Protein AF-A0A1F5JLN1-F1 (afdb_monomer_lite)

Organism: NCBI:txid1797762

Radius of gyration: 16.16 Å; chains: 1; bounding box: 32×27×62 Å

Secondary structure (DSSP, 8-state):
--PPPEEEEEE----GGGS-PPPPPTTT-PPEEEEEEEEEEEE-SSEEEEEEEEEEEEESSSS--EEE-HHHHHHHHHHHHHHHHHTT--SHHHHHHHHHHHHHHHHHHHHHHS-----

pLDDT: mean 88.98, std 13.02, range [40.0, 97.75]

Structure (mmCIF, N/CA/C/O backbone):
data_AF-A0A1F5JLN1-F1
#
_entry.id   AF-A0A1F5JLN1-F1
#
loop_
_atom_site.group_PDB
_atom_site.id
_atom_site.type_symbol
_atom_site.label_atom_id
_atom_site.label_alt_id
_atom_site.label_comp_id
_atom_site.label_asym_id
_atom_site.label_entity_id
_atom_site.label_seq_id
_atom_site.pdbx_PDB_ins_code
_atom_site.Cartn_x
_atom_site.Cartn_y
_atom_site.Cartn_z
_atom_site.occupancy
_atom_site.B_iso_or_equiv
_atom_site.auth_seq_id
_atom_site.auth_comp_id
_atom_site.auth_asym_id
_atom_site.auth_atom_id
_atom_site.pdbx_PDB_model_num
ATOM 1 N N . MET A 1 1 ? 0.175 -11.079 30.760 1.00 40.41 1 MET A N 1
ATOM 2 C CA . MET A 1 1 ? -0.928 -11.418 29.839 1.00 40.41 1 MET A CA 1
ATOM 3 C C . MET A 1 1 ? -0.671 -10.660 28.551 1.00 40.41 1 MET A C 1
ATOM 5 O O . MET A 1 1 ? -0.685 -9.441 28.583 1.00 40.41 1 MET A O 1
ATOM 9 N N . THR A 1 2 ? -0.303 -11.345 27.471 1.00 49.00 2 THR A N 1
ATOM 10 C CA . THR A 1 2 ? -0.117 -10.730 26.150 1.00 49.00 2 THR A CA 1
ATOM 11 C C . THR A 1 2 ? -1.503 -10.538 25.551 1.00 49.00 2 THR A C 1
ATOM 13 O O . THR A 1 2 ? -2.118 -11.506 25.108 1.00 49.00 2 THR A O 1
ATOM 16 N N . GLU A 1 3 ? -2.047 -9.324 25.615 1.00 58.62 3 GLU A N 1
ATOM 17 C CA . GLU A 1 3 ? -3.267 -9.010 24.872 1.00 58.62 3 GLU A CA 1
ATOM 18 C C . GLU A 1 3 ? -2.981 -9.212 23.381 1.00 58.62 3 GLU A C 1
ATOM 20 O O . GLU A 1 3 ? -2.005 -8.688 22.840 1.00 58.62 3 GLU A O 1
ATOM 25 N N . ALA A 1 4 ? -3.791 -10.043 22.725 1.00 67.44 4 ALA A N 1
ATOM 26 C CA . ALA A 1 4 ? -3.691 -10.233 21.290 1.00 67.44 4 ALA A CA 1
ATOM 27 C C . ALA A 1 4 ? -3.998 -8.897 20.602 1.00 67.44 4 ALA A C 1
ATOM 29 O O . ALA A 1 4 ? -5.085 -8.344 20.770 1.00 67.44 4 ALA A O 1
ATOM 30 N N . LEU A 1 5 ? -3.039 -8.382 19.828 1.00 76.94 5 LEU A N 1
ATOM 31 C CA . LEU A 1 5 ? -3.238 -7.205 18.985 1.00 76.94 5 LEU A CA 1
ATOM 32 C C . LEU A 1 5 ? -4.447 -7.441 18.071 1.00 76.94 5 LEU A C 1
ATOM 34 O O . LEU A 1 5 ? -4.479 -8.407 17.308 1.00 76.94 5 LEU A O 1
ATOM 38 N N . LEU A 1 6 ? -5.440 -6.553 18.138 1.00 87.44 6 LEU A N 1
ATOM 39 C CA . LEU A 1 6 ? -6.612 -6.613 17.269 1.00 87.44 6 LEU A CA 1
ATOM 40 C C . LEU A 1 6 ? -6.166 -6.441 15.812 1.00 87.44 6 LEU A C 1
ATOM 42 O O . LEU A 1 6 ? -5.644 -5.388 15.452 1.00 87.44 6 LEU A O 1
ATOM 46 N N . VAL A 1 7 ? -6.403 -7.437 14.957 1.00 92.44 7 VAL A N 1
ATOM 47 C CA . VAL A 1 7 ? -6.102 -7.342 13.520 1.00 92.44 7 VAL A CA 1
ATOM 48 C C . VAL A 1 7 ? -7.386 -7.061 12.742 1.00 92.44 7 VAL A C 1
ATOM 50 O O . VAL A 1 7 ? -8.379 -7.774 12.878 1.00 92.44 7 VAL A O 1
ATOM 53 N N . ARG A 1 8 ? -7.379 -6.015 11.911 1.00 95.31 8 ARG A N 1
ATOM 54 C CA . ARG A 1 8 ? -8.474 -5.679 10.991 1.00 95.31 8 ARG A CA 1
ATOM 55 C C . ARG A 1 8 ? -8.014 -5.798 9.551 1.00 95.31 8 ARG A C 1
ATOM 57 O O . ARG A 1 8 ? -7.029 -5.180 9.158 1.00 95.31 8 ARG A O 1
ATOM 64 N N . GLU A 1 9 ? -8.758 -6.546 8.753 1.00 97.31 9 GLU A N 1
ATOM 65 C CA . GLU A 1 9 ? -8.481 -6.671 7.327 1.00 97.31 9 GLU A CA 1
ATOM 66 C C . GLU A 1 9 ? -9.185 -5.582 6.523 1.00 97.31 9 GLU A C 1
ATOM 68 O O . GLU A 1 9 ? -10.299 -5.166 6.850 1.00 97.31 9 GLU A O 1
ATOM 73 N N . ILE A 1 10 ? -8.518 -5.112 5.470 1.00 96.75 10 ILE A N 1
ATOM 74 C CA . ILE A 1 10 ? -9.087 -4.186 4.497 1.00 96.75 10 ILE A CA 1
ATOM 75 C C . ILE A 1 10 ? -8.888 -4.701 3.077 1.00 96.75 10 ILE A C 1
ATOM 77 O O . ILE A 1 10 ? -7.822 -5.189 2.704 1.00 96.75 10 ILE A O 1
ATOM 81 N N . THR A 1 11 ? -9.915 -4.509 2.260 1.00 94.62 11 THR A N 1
ATOM 82 C CA . THR A 1 11 ? -9.850 -4.703 0.811 1.00 94.62 11 THR A CA 1
ATOM 83 C C . THR A 1 11 ? -9.491 -3.377 0.155 1.00 94.62 11 THR A C 1
ATOM 85 O O . THR A 1 11 ? -10.051 -2.338 0.523 1.00 94.62 11 THR A O 1
ATOM 88 N N . LEU A 1 12 ? -8.560 -3.392 -0.796 1.00 96.06 12 LEU A N 1
ATOM 89 C CA . LEU A 1 12 ? -8.222 -2.233 -1.624 1.00 96.06 12 LEU A CA 1
ATOM 90 C C . LEU A 1 12 ? -9.009 -2.282 -2.937 1.00 96.06 12 LEU A C 1
ATOM 92 O O . LEU A 1 12 ? -9.288 -3.356 -3.457 1.00 96.06 12 LEU A O 1
ATOM 96 N N . ASN A 1 13 ? -9.372 -1.112 -3.451 1.00 95.94 13 ASN A N 1
ATOM 97 C CA . ASN A 1 13 ? -10.019 -0.944 -4.747 1.00 95.94 13 ASN A CA 1
ATOM 98 C C . ASN A 1 13 ? -8.988 -0.730 -5.862 1.00 95.94 13 ASN A C 1
ATOM 100 O O . ASN A 1 13 ? -9.333 -0.866 -7.028 1.00 95.94 13 ASN A O 1
ATOM 104 N N . THR A 1 14 ? -7.752 -0.361 -5.514 1.00 95.69 14 THR A N 1
ATOM 105 C CA . THR A 1 14 ? -6.640 -0.213 -6.457 1.00 95.69 14 THR A CA 1
ATOM 106 C C . THR A 1 14 ? -6.292 -1.565 -7.075 1.00 95.69 14 THR A C 1
ATOM 108 O O . THR A 1 14 ? -5.883 -2.485 -6.362 1.00 95.69 14 THR A O 1
ATOM 111 N N . ARG A 1 15 ? -6.408 -1.673 -8.399 1.00 95.88 15 ARG A N 1
ATOM 112 C CA . ARG A 1 15 ? -6.062 -2.865 -9.184 1.00 95.88 15 ARG A CA 1
ATOM 113 C C . ARG A 1 15 ? -4.719 -2.681 -9.899 1.00 95.88 15 ARG A C 1
ATOM 115 O O . ARG A 1 15 ? -4.145 -1.591 -9.897 1.00 95.88 15 ARG A O 1
ATOM 122 N N . LEU A 1 16 ? -4.204 -3.736 -10.537 1.00 96.25 16 LEU A N 1
ATOM 123 C CA . LEU A 1 16 ? -2.934 -3.664 -11.278 1.00 96.25 16 LEU A CA 1
ATOM 124 C C . LEU A 1 16 ? -3.022 -2.732 -12.499 1.00 96.25 16 LEU A C 1
ATOM 126 O O . LEU A 1 16 ? -2.047 -2.080 -12.870 1.00 96.25 16 LEU A O 1
ATOM 130 N N . GLU A 1 17 ? -4.185 -2.637 -13.131 1.00 95.06 17 GLU A N 1
ATOM 131 C CA . GLU A 1 17 ? -4.439 -1.711 -14.235 1.00 95.06 17 GLU A CA 1
ATOM 132 C C . GLU A 1 17 ? -4.448 -0.239 -13.795 1.00 95.06 17 GLU A C 1
ATOM 134 O O . GLU A 1 17 ? -4.169 0.638 -14.610 1.00 95.06 17 GLU A O 1
ATOM 139 N N . ASP A 1 18 ? -4.709 0.032 -12.513 1.00 93.25 18 ASP A N 1
ATOM 140 C CA . ASP A 1 18 ? -4.835 1.392 -11.984 1.00 93.25 18 ASP A CA 1
ATOM 141 C C . ASP A 1 18 ? -3.474 2.010 -11.596 1.00 93.25 18 ASP A C 1
ATOM 143 O O . ASP A 1 18 ? -3.386 3.225 -11.401 1.00 93.25 18 ASP A O 1
ATOM 147 N N . ILE A 1 19 ? -2.416 1.193 -11.491 1.00 93.62 19 ILE A N 1
ATOM 148 C CA . ILE A 1 19 ? -1.060 1.631 -11.120 1.00 93.62 19 ILE A CA 1
ATOM 149 C C . ILE A 1 19 ? -0.209 1.949 -12.353 1.00 93.62 19 ILE A C 1
ATOM 151 O O . ILE A 1 19 ? -0.403 1.380 -13.435 1.00 93.62 19 ILE A O 1
ATOM 155 N N . SER A 1 20 ? 0.742 2.870 -12.205 1.00 90.19 20 SER A N 1
ATOM 156 C CA . SER A 1 20 ? 1.721 3.185 -13.247 1.00 90.19 20 SER A CA 1
ATOM 157 C C . SER A 1 20 ? 2.665 2.007 -13.535 1.00 90.19 20 SER A C 1
ATOM 159 O O . SER A 1 20 ? 2.541 0.925 -12.962 1.00 90.19 20 SER A O 1
ATOM 161 N N . ASP A 1 21 ? 3.567 2.176 -14.501 1.00 89.50 21 ASP A N 1
ATOM 162 C CA . ASP A 1 21 ? 4.659 1.219 -14.672 1.00 89.50 21 ASP A CA 1
ATOM 163 C C . ASP A 1 21 ? 5.655 1.415 -13.531 1.00 89.50 21 ASP A C 1
ATOM 165 O O . ASP A 1 21 ? 5.912 2.545 -13.100 1.00 89.50 21 ASP A O 1
ATOM 169 N N . GLY A 1 22 ? 6.171 0.305 -13.011 1.00 85.50 22 GLY A N 1
ATOM 170 C CA . GLY A 1 22 ? 7.053 0.329 -11.856 1.00 85.50 22 GLY A CA 1
ATOM 171 C C . GLY A 1 22 ? 8.409 0.954 -12.182 1.00 85.50 22 GLY A C 1
ATOM 172 O O . GLY A 1 22 ? 8.872 0.881 -13.325 1.00 85.50 22 GLY A O 1
ATOM 173 N N . PRO A 1 23 ? 9.089 1.552 -11.189 1.00 87.56 23 PRO A N 1
AT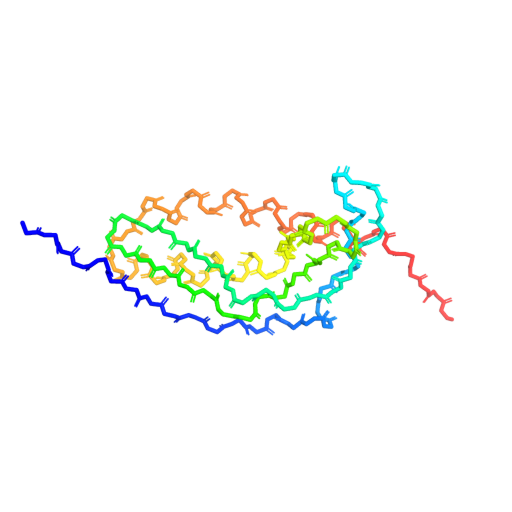OM 174 C CA . PRO A 1 23 ? 10.476 1.949 -11.367 1.00 87.56 23 PRO A CA 1
ATOM 175 C C . PRO A 1 23 ? 11.350 0.707 -11.617 1.00 87.56 23 PRO A C 1
ATOM 177 O O . PRO A 1 23 ? 10.979 -0.407 -11.222 1.00 87.56 23 PRO A O 1
ATOM 180 N N . PRO A 1 24 ? 12.536 0.871 -12.224 1.00 90.00 24 PRO A N 1
ATOM 181 C CA . PRO A 1 24 ? 13.550 -0.171 -12.195 1.00 90.00 24 PRO A CA 1
ATOM 182 C C . PRO A 1 24 ? 13.840 -0.600 -10.751 1.00 90.00 24 PRO A C 1
ATOM 184 O O . PRO A 1 24 ? 13.807 0.217 -9.829 1.00 90.00 24 PRO A O 1
ATOM 187 N N . CYS A 1 25 ? 14.122 -1.885 -10.558 1.00 90.19 25 CYS A N 1
ATOM 188 C CA . CYS A 1 25 ? 14.494 -2.450 -9.268 1.00 90.19 25 CYS A CA 1
ATOM 189 C C . CYS A 1 25 ? 15.696 -1.693 -8.692 1.00 90.19 25 CYS A C 1
ATOM 191 O O . CYS A 1 25 ? 16.715 -1.547 -9.366 1.00 90.19 25 CYS A O 1
ATOM 193 N N . MET A 1 26 ? 15.601 -1.241 -7.441 1.00 87.44 26 MET A N 1
ATOM 194 C CA . MET A 1 26 ? 16.662 -0.456 -6.803 1.00 87.44 26 MET A CA 1
ATOM 195 C C . MET A 1 26 ? 17.921 -1.286 -6.532 1.00 87.44 26 MET A C 1
ATOM 197 O O . MET A 1 26 ? 19.016 -0.733 -6.529 1.00 87.44 26 MET A O 1
ATOM 201 N N . ALA A 1 27 ? 17.780 -2.603 -6.347 1.00 88.25 27 ALA A N 1
ATOM 202 C CA . ALA A 1 27 ? 18.910 -3.489 -6.084 1.00 88.25 27 ALA A CA 1
ATOM 203 C C . ALA A 1 27 ? 19.720 -3.838 -7.343 1.00 88.25 27 ALA A C 1
ATOM 205 O O . ALA A 1 27 ? 20.943 -3.935 -7.277 1.00 88.25 27 ALA A O 1
ATOM 206 N N . CYS A 1 28 ? 19.065 -4.044 -8.493 1.00 89.94 28 CYS A N 1
ATOM 207 C CA . CYS A 1 28 ? 19.739 -4.561 -9.696 1.00 89.94 28 CYS A CA 1
ATOM 208 C C . CYS A 1 28 ? 19.507 -3.758 -10.984 1.00 89.94 28 CYS A C 1
ATOM 210 O O . CYS A 1 28 ? 20.076 -4.103 -12.018 1.00 89.94 28 CYS A O 1
ATOM 212 N N . GLY A 1 29 ? 18.672 -2.718 -10.961 1.00 89.56 29 GLY A N 1
ATOM 213 C CA . GLY A 1 29 ? 18.369 -1.866 -12.115 1.00 89.56 29 GLY A CA 1
ATOM 214 C C . GLY A 1 29 ? 17.483 -2.504 -13.191 1.00 89.56 29 GLY A C 1
ATOM 215 O O . GLY A 1 29 ? 17.174 -1.848 -14.183 1.00 89.56 29 GLY A O 1
ATOM 216 N N . TYR A 1 30 ? 17.057 -3.761 -13.026 1.00 90.75 30 TYR A N 1
ATOM 217 C CA . TYR A 1 30 ? 16.176 -4.428 -13.990 1.00 90.75 30 TYR A CA 1
ATOM 218 C C . TYR A 1 30 ? 14.738 -3.900 -13.910 1.00 90.75 30 TYR A C 1
ATOM 220 O O . TYR A 1 30 ? 14.308 -3.474 -12.835 1.00 90.75 30 TYR A O 1
ATOM 228 N N . PRO A 1 31 ? 13.967 -3.959 -15.012 1.00 90.88 31 PRO A N 1
ATOM 229 C CA . PRO A 1 31 ? 12.547 -3.633 -14.987 1.00 90.88 31 PRO A CA 1
ATOM 230 C C . PRO A 1 31 ? 11.798 -4.445 -13.928 1.00 90.88 31 PRO A C 1
ATOM 232 O O . PRO A 1 31 ? 12.084 -5.625 -13.709 1.00 90.88 31 PRO A O 1
ATOM 235 N N . THR A 1 32 ? 10.831 -3.805 -13.278 1.00 93.50 32 THR A N 1
ATOM 236 C CA . THR A 1 32 ? 9.891 -4.483 -12.387 1.00 93.50 32 THR A CA 1
ATOM 237 C C . THR A 1 32 ? 8.594 -4.784 -13.126 1.00 93.50 32 THR A C 1
ATOM 239 O O . THR A 1 32 ? 8.212 -4.076 -14.057 1.00 93.50 32 THR A O 1
ATOM 242 N N . GLU A 1 33 ? 7.903 -5.838 -12.704 1.00 94.31 33 GLU A N 1
ATOM 243 C CA . GLU A 1 33 ? 6.591 -6.202 -13.233 1.00 94.31 33 GLU A CA 1
ATOM 244 C C . GLU A 1 33 ? 5.500 -5.960 -12.202 1.00 94.31 33 GLU A C 1
ATOM 246 O O . GLU A 1 33 ? 5.708 -6.112 -10.998 1.00 94.31 33 GLU A O 1
ATOM 251 N N . LYS A 1 34 ? 4.307 -5.610 -12.684 1.00 95.69 34 LYS A N 1
ATOM 252 C CA . LYS A 1 34 ? 3.121 -5.466 -11.842 1.00 95.69 34 LYS A CA 1
ATOM 253 C C .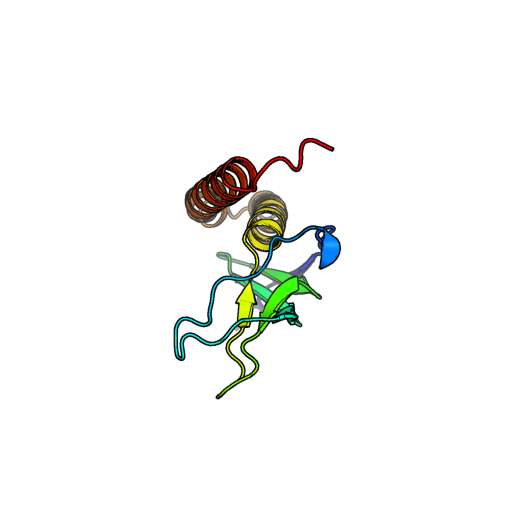 LYS A 1 34 ? 2.798 -6.796 -11.161 1.00 95.69 34 LYS A C 1
ATOM 255 O O . LYS A 1 34 ? 2.752 -7.844 -11.796 1.00 95.69 34 LYS A O 1
ATOM 260 N N . PHE A 1 35 ? 2.561 -6.742 -9.859 1.00 95.00 35 PHE A N 1
ATOM 261 C CA . PHE A 1 35 ? 2.427 -7.907 -8.996 1.00 95.00 35 PHE A CA 1
ATOM 262 C C . PHE A 1 35 ? 1.421 -7.627 -7.876 1.00 95.00 35 PHE A C 1
ATOM 264 O O . PHE A 1 35 ? 1.400 -6.534 -7.313 1.00 95.00 35 PHE A O 1
ATOM 271 N N . LEU A 1 36 ? 0.591 -8.610 -7.520 1.00 96.12 36 LEU A N 1
ATOM 272 C CA . LEU A 1 36 ? -0.260 -8.523 -6.331 1.00 96.12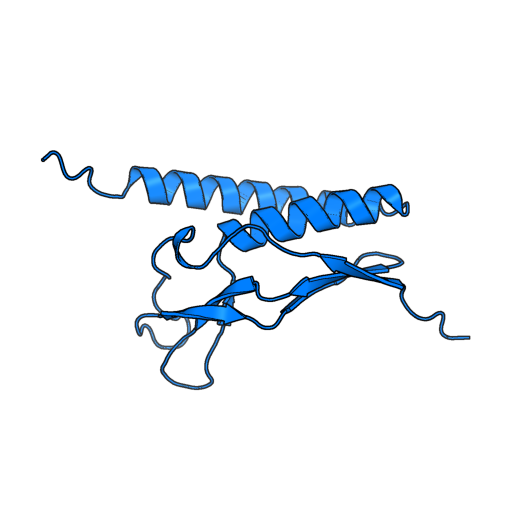 36 LEU A CA 1
ATOM 273 C C . LEU A 1 36 ? 0.521 -9.035 -5.123 1.00 96.12 36 LEU A C 1
ATOM 275 O O . LEU A 1 36 ? 0.680 -10.240 -4.940 1.00 96.12 36 LEU A O 1
ATOM 279 N N . ALA A 1 37 ? 1.003 -8.113 -4.290 1.00 94.94 37 ALA A N 1
ATOM 280 C CA . ALA A 1 37 ? 1.625 -8.485 -3.029 1.00 94.94 37 ALA A CA 1
ATOM 281 C C . ALA A 1 37 ? 0.571 -9.091 -2.088 1.00 94.94 37 ALA A C 1
ATOM 283 O O . ALA A 1 37 ? -0.529 -8.539 -1.987 1.00 94.94 37 ALA A O 1
ATOM 284 N N . PRO A 1 38 ? 0.890 -10.186 -1.375 1.00 93.00 38 PRO A N 1
ATOM 285 C CA . PRO A 1 38 ? -0.093 -10.896 -0.561 1.00 93.00 38 PRO A CA 1
ATOM 286 C C . PRO A 1 38 ? -0.663 -9.996 0.535 1.00 93.00 38 PRO A C 1
ATOM 288 O O . PRO A 1 38 ? -1.876 -9.977 0.741 1.00 93.00 38 PRO A O 1
ATOM 291 N N . GLU A 1 39 ? 0.193 -9.194 1.179 1.00 93.31 39 GLU A N 1
ATOM 292 C CA . GLU A 1 39 ? -0.244 -8.278 2.222 1.00 93.31 39 GLU A CA 1
ATOM 293 C C . GLU A 1 39 ? 0.600 -7.000 2.395 1.00 93.31 39 GLU A C 1
ATOM 295 O O . GLU A 1 39 ? 1.775 -6.883 2.018 1.00 93.31 39 GLU A O 1
ATOM 300 N N . HIS A 1 40 ? -0.029 -6.016 3.031 1.00 95.31 40 HIS A N 1
ATOM 301 C CA . HIS A 1 40 ? 0.604 -4.852 3.634 1.00 95.31 40 HIS A CA 1
ATOM 302 C C . HIS A 1 40 ? 0.066 -4.674 5.055 1.00 95.31 40 HIS A C 1
ATOM 304 O O . HIS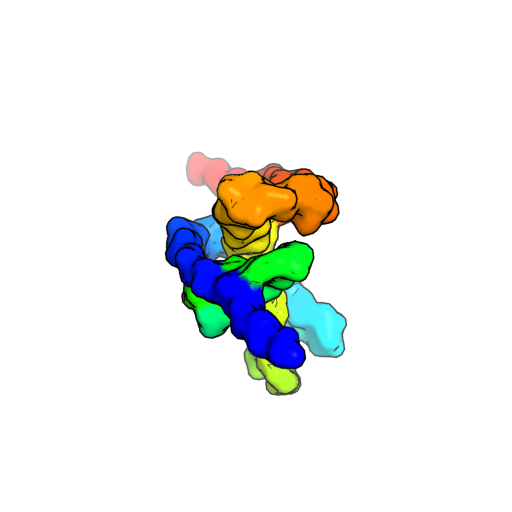 A 1 40 ? -1.115 -4.373 5.246 1.00 95.31 40 HIS A O 1
ATOM 310 N N . LEU A 1 41 ? 0.942 -4.860 6.042 1.00 95.56 41 LEU A N 1
ATOM 311 C CA . LEU A 1 41 ? 0.621 -4.707 7.454 1.00 95.56 41 LEU A CA 1
ATOM 312 C C . LEU A 1 41 ? 0.955 -3.289 7.930 1.00 95.56 41 LEU A C 1
ATOM 314 O O . LEU A 1 41 ? 2.066 -2.802 7.732 1.00 95.56 41 LEU A O 1
ATOM 318 N N . MET A 1 42 ? -0.008 -2.639 8.575 1.00 95.50 42 MET A N 1
ATOM 319 C CA . MET A 1 42 ? 0.130 -1.319 9.185 1.00 95.50 42 MET A CA 1
ATOM 320 C C . MET A 1 42 ? -0.149 -1.451 10.680 1.00 95.50 42 MET A C 1
ATOM 322 O O . MET A 1 42 ? -1.277 -1.733 11.082 1.00 95.50 42 MET A O 1
ATOM 326 N N . THR A 1 43 ? 0.877 -1.245 11.498 1.00 94.25 43 THR A N 1
ATOM 327 C CA . THR A 1 43 ? 0.794 -1.396 12.955 1.00 94.25 43 THR A CA 1
ATOM 328 C C . THR A 1 43 ? 0.513 -0.049 13.608 1.00 94.25 43 THR A C 1
ATOM 330 O O . THR A 1 43 ? 1.264 0.902 13.406 1.00 94.25 43 THR A O 1
ATOM 333 N N . GLY A 1 44 ? -0.584 0.024 14.357 1.00 91.62 44 GLY A N 1
ATOM 334 C CA . GLY A 1 44 ? -0.909 1.126 15.257 1.00 91.62 44 GLY A CA 1
ATOM 335 C C . GLY A 1 44 ? -0.579 0.786 16.707 1.00 91.62 44 GLY A C 1
ATOM 336 O O . GLY A 1 44 ? 0.043 -0.237 16.988 1.00 91.62 44 GLY A O 1
ATOM 337 N N . GLN A 1 45 ? -1.018 1.636 17.633 1.00 89.06 45 GLN A N 1
ATOM 338 C CA . GLN A 1 45 ? -0.717 1.489 19.063 1.00 89.06 45 GLN A CA 1
ATOM 339 C C . GLN A 1 45 ? -1.340 0.223 19.662 1.00 89.06 45 GLN A C 1
ATOM 341 O O . GLN A 1 45 ? -0.664 -0.529 20.354 1.00 89.06 45 GLN A O 1
ATOM 346 N N . ASN A 1 46 ? -2.614 -0.028 19.347 1.00 87.81 46 ASN A N 1
ATOM 347 C CA . ASN A 1 46 ? -3.406 -1.107 19.953 1.00 87.81 46 ASN A CA 1
ATOM 348 C C . ASN A 1 46 ? -3.996 -2.073 18.916 1.00 87.81 46 ASN A C 1
ATOM 350 O O . ASN A 1 46 ? -4.766 -2.973 19.252 1.00 87.81 46 ASN A O 1
ATOM 354 N N . MET A 1 47 ? -3.688 -1.875 17.634 1.00 93.81 47 MET A N 1
ATOM 355 C CA . MET A 1 47 ? -4.244 -2.689 16.561 1.00 93.81 47 MET A CA 1
ATOM 356 C C . MET A 1 47 ? -3.321 -2.762 15.352 1.00 93.81 47 MET A C 1
ATOM 358 O O . MET A 1 47 ? -2.477 -1.894 15.138 1.00 93.81 47 MET A O 1
ATOM 362 N N . GLN A 1 48 ? -3.552 -3.755 14.505 1.00 96.06 48 GLN A N 1
ATOM 363 C CA . GLN A 1 48 ? -2.963 -3.849 13.180 1.00 96.06 48 GLN A CA 1
ATOM 364 C C . GLN A 1 48 ? -4.051 -3.775 12.117 1.00 96.06 48 GLN A C 1
ATOM 366 O O . GLN A 1 48 ? -5.157 -4.290 12.284 1.00 96.06 48 GLN A O 1
ATOM 371 N N . VAL A 1 49 ? -3.725 -3.144 10.996 1.00 96.81 49 VAL A N 1
ATOM 372 C CA . VAL A 1 49 ? -4.549 -3.162 9.794 1.00 96.81 49 VAL A CA 1
ATOM 373 C C . VAL A 1 49 ? -3.788 -3.908 8.707 1.00 96.81 49 VAL A C 1
ATOM 375 O O . VAL A 1 49 ? -2.665 -3.535 8.375 1.00 96.81 49 VAL A O 1
ATOM 378 N N . ARG A 1 50 ? -4.394 -4.953 8.149 1.00 97.75 50 ARG A N 1
ATOM 379 C CA . ARG A 1 50 ? -3.820 -5.784 7.087 1.00 97.75 50 ARG A CA 1
ATOM 380 C C . ARG A 1 50 ? -4.575 -5.545 5.785 1.00 97.75 50 ARG A C 1
ATOM 382 O O . ARG A 1 50 ? -5.758 -5.852 5.689 1.00 97.75 50 ARG A O 1
ATOM 389 N N . ALA A 1 51 ? -3.901 -4.991 4.784 1.00 97.25 51 ALA A N 1
ATOM 390 C CA . ALA A 1 51 ? -4.430 -4.926 3.425 1.00 97.25 51 ALA A CA 1
ATOM 391 C C . ALA A 1 51 ? -3.994 -6.165 2.647 1.00 97.25 51 ALA A C 1
ATOM 393 O O . ALA A 1 51 ? -2.811 -6.489 2.675 1.00 97.25 51 ALA A O 1
ATOM 394 N N . LEU A 1 52 ? -4.921 -6.825 1.956 1.00 94.62 52 LEU A N 1
ATOM 395 C CA . LEU A 1 52 ? -4.646 -8.020 1.150 1.00 94.62 52 LEU A CA 1
ATOM 396 C C . LEU A 1 52 ? -4.587 -7.680 -0.344 1.00 94.62 52 LEU A C 1
ATOM 398 O O . LEU A 1 52 ? -5.221 -6.715 -0.773 1.00 94.62 52 LEU A O 1
ATOM 402 N N . ASN A 1 53 ? -3.866 -8.493 -1.125 1.00 93.88 53 ASN A N 1
ATOM 403 C CA . ASN A 1 53 ? -3.769 -8.385 -2.591 1.00 93.88 53 ASN A CA 1
ATOM 404 C C . ASN A 1 53 ? -3.409 -6.964 -3.057 1.00 93.88 53 ASN A C 1
ATOM 406 O O . ASN A 1 53 ? -4.115 -6.324 -3.835 1.00 93.88 53 ASN A O 1
ATOM 410 N N . VAL A 1 54 ? -2.309 -6.441 -2.528 1.00 97.25 54 VAL A N 1
ATOM 411 C CA . VAL A 1 54 ? -1.903 -5.047 -2.697 1.00 97.25 54 VAL A CA 1
ATOM 412 C C . VAL A 1 54 ? -1.195 -4.871 -4.037 1.00 97.25 54 VAL A C 1
ATOM 414 O O . VAL A 1 54 ? -0.120 -5.438 -4.250 1.00 97.25 54 VAL A O 1
ATOM 417 N N . ALA A 1 55 ? -1.758 -4.045 -4.922 1.00 97.62 55 ALA A N 1
ATOM 418 C CA . ALA A 1 55 ? -1.151 -3.713 -6.210 1.00 97.62 55 ALA A CA 1
ATOM 419 C C . ALA A 1 55 ? 0.265 -3.132 -6.025 1.00 97.62 55 ALA A C 1
ATOM 421 O O . ALA A 1 55 ? 0.464 -2.088 -5.396 1.00 97.62 55 ALA A O 1
ATOM 422 N N . SER A 1 56 ? 1.257 -3.854 -6.535 1.00 96.31 56 SER A N 1
ATOM 423 C CA . SER A 1 56 ? 2.686 -3.672 -6.271 1.00 96.31 56 SER A CA 1
ATOM 424 C C . SER A 1 56 ? 3.507 -3.965 -7.530 1.00 96.31 56 SER A C 1
ATOM 426 O O . SER A 1 56 ? 2.965 -4.260 -8.594 1.00 96.31 56 SER A O 1
ATOM 428 N N . TYR A 1 57 ? 4.824 -3.898 -7.393 1.00 95.31 57 TYR A N 1
ATOM 429 C CA . TYR A 1 57 ? 5.814 -4.254 -8.393 1.00 95.31 57 TYR A CA 1
ATOM 430 C C . TYR A 1 57 ? 6.751 -5.305 -7.813 1.00 95.31 57 TYR A C 1
ATOM 432 O O . TYR A 1 57 ? 7.101 -5.222 -6.636 1.00 95.31 57 TYR A O 1
ATOM 440 N N . ARG A 1 58 ? 7.178 -6.272 -8.618 1.00 94.75 58 ARG A N 1
ATOM 441 C CA . ARG A 1 58 ? 8.165 -7.279 -8.232 1.00 94.75 58 ARG A CA 1
ATOM 442 C C . ARG A 1 58 ? 9.341 -7.250 -9.195 1.00 94.75 58 ARG A C 1
ATOM 444 O O . ARG A 1 58 ? 9.154 -7.146 -10.407 1.00 94.75 58 ARG A O 1
ATOM 451 N N . CYS A 1 59 ? 10.550 -7.348 -8.657 1.00 92.69 59 CYS A N 1
ATOM 452 C CA . CYS A 1 59 ? 11.731 -7.585 -9.471 1.00 92.69 59 CYS A CA 1
ATOM 453 C C . CYS A 1 59 ? 11.774 -9.045 -9.940 1.00 92.69 59 CYS A C 1
ATOM 455 O O . CYS A 1 59 ? 11.680 -9.963 -9.130 1.00 92.69 59 CYS A O 1
ATOM 457 N N . ASN A 1 60 ? 11.984 -9.263 -11.237 1.00 85.69 60 ASN 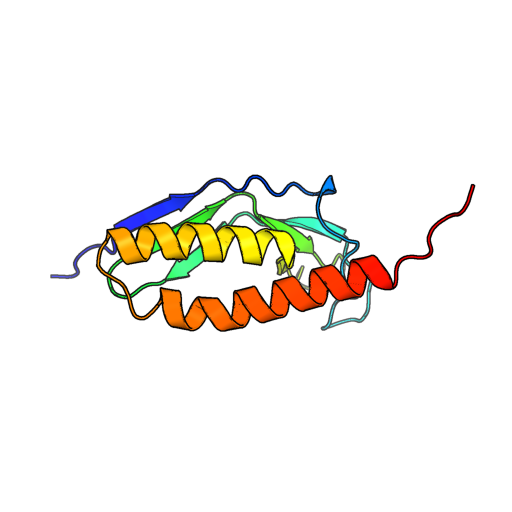A N 1
ATOM 458 C CA . ASN A 1 60 ? 12.097 -10.610 -11.807 1.00 85.69 60 ASN A CA 1
ATOM 459 C C . ASN A 1 60 ? 13.519 -11.185 -11.782 1.00 85.69 60 ASN A C 1
ATOM 461 O O . ASN A 1 60 ? 13.761 -12.279 -12.287 1.00 85.69 60 ASN A O 1
ATOM 465 N N . ARG A 1 61 ? 14.469 -10.451 -11.196 1.00 84.75 61 ARG A N 1
ATOM 466 C CA . ARG A 1 61 ? 15.831 -10.913 -10.922 1.00 84.75 61 ARG A CA 1
ATOM 467 C C . ARG A 1 61 ? 16.147 -10.838 -9.432 1.00 84.75 61 ARG A C 1
ATOM 469 O O . ARG A 1 61 ? 15.725 -9.906 -8.752 1.00 84.75 61 ARG A O 1
ATOM 476 N N . GLY A 1 62 ? 16.960 -11.782 -8.961 1.00 68.81 62 GLY A N 1
ATOM 477 C CA . GLY A 1 62 ? 17.381 -11.858 -7.560 1.00 68.81 62 GLY A CA 1
ATOM 478 C C . GLY A 1 62 ? 16.265 -12.357 -6.642 1.00 68.81 62 GLY A C 1
ATOM 479 O O . GLY A 1 62 ? 15.425 -13.149 -7.065 1.00 68.81 62 GLY A O 1
ATOM 480 N N . ASP A 1 63 ? 16.240 -11.859 -5.407 1.00 75.00 63 ASP A N 1
ATOM 481 C CA . ASP A 1 63 ? 15.377 -12.352 -4.318 1.00 75.00 63 ASP A CA 1
ATOM 482 C C . ASP A 1 63 ? 13.898 -11.938 -4.437 1.00 75.00 63 ASP A C 1
ATOM 484 O O . ASP A 1 63 ? 13.108 -12.126 -3.513 1.00 75.00 63 ASP A O 1
ATOM 488 N N . GLY A 1 64 ? 13.496 -11.366 -5.576 1.00 78.69 64 GLY A N 1
ATOM 489 C CA . GLY A 1 64 ? 12.101 -11.019 -5.829 1.00 78.69 64 GLY A CA 1
ATOM 490 C C . GLY A 1 64 ? 11.607 -9.826 -5.015 1.00 78.69 64 GLY A C 1
ATOM 491 O O . GLY A 1 64 ? 10.468 -9.851 -4.553 1.00 78.69 64 GLY A O 1
ATOM 492 N N . GLU A 1 65 ? 12.440 -8.791 -4.838 1.00 86.44 65 GLU A N 1
ATOM 493 C CA . GLU A 1 65 ? 12.065 -7.575 -4.103 1.00 86.44 65 GLU A CA 1
ATOM 494 C C . GLU A 1 65 ? 10.709 -7.026 -4.564 1.00 86.44 65 GLU A C 1
ATOM 496 O O . GLU A 1 65 ? 10.446 -6.888 -5.765 1.00 86.44 65 GLU A O 1
ATOM 501 N N . VAL A 1 66 ? 9.854 -6.708 -3.588 1.00 91.44 66 VAL A N 1
ATOM 502 C CA . VAL A 1 66 ? 8.495 -6.214 -3.815 1.00 91.44 66 VAL A CA 1
ATOM 503 C C . VAL A 1 66 ? 8.388 -4.760 -3.374 1.00 91.44 66 VAL A C 1
ATOM 505 O O . VAL A 1 66 ? 8.590 -4.431 -2.205 1.00 91.44 66 VAL A O 1
ATOM 508 N N . TYR A 1 67 ? 7.980 -3.897 -4.298 1.00 91.25 67 TYR A N 1
ATOM 509 C CA . TYR A 1 67 ? 7.724 -2.482 -4.055 1.00 91.25 67 TYR A CA 1
ATOM 510 C C . TYR A 1 67 ? 6.230 -2.210 -4.166 1.00 91.25 67 TYR A C 1
ATOM 512 O O . TYR A 1 67 ? 5.612 -2.504 -5.183 1.00 91.25 67 TYR A O 1
ATOM 520 N N . ARG A 1 68 ? 5.619 -1.631 -3.137 1.00 94.00 68 ARG A N 1
ATOM 521 C CA . ARG A 1 68 ? 4.186 -1.308 -3.177 1.00 94.00 68 ARG A CA 1
ATOM 522 C C . ARG A 1 68 ? 3.955 -0.071 -4.038 1.00 94.00 68 ARG A C 1
ATOM 524 O O . ARG A 1 68 ? 4.696 0.903 -3.916 1.00 94.00 68 ARG A O 1
ATOM 531 N N . SER A 1 69 ? 2.926 -0.099 -4.884 1.00 96.06 69 SER A N 1
ATOM 532 C CA . SER A 1 69 ? 2.580 1.069 -5.698 1.00 96.06 69 SER A CA 1
ATOM 533 C C . SER A 1 69 ? 2.159 2.241 -4.814 1.00 96.06 69 SER A C 1
ATOM 535 O O . SER A 1 69 ? 1.574 2.061 -3.741 1.00 96.06 69 SER A O 1
ATOM 537 N N . HIS A 1 70 ? 2.436 3.462 -5.264 1.00 96.00 70 HIS A N 1
ATOM 538 C CA . HIS A 1 70 ? 2.042 4.657 -4.527 1.00 96.00 70 HIS A CA 1
ATOM 539 C C . HIS A 1 70 ? 0.518 4.762 -4.406 1.00 96.00 70 HIS A C 1
ATOM 541 O O . HIS A 1 70 ? 0.018 5.171 -3.358 1.00 96.00 70 HIS A O 1
ATOM 547 N N . GLU A 1 71 ? -0.231 4.356 -5.431 1.00 96.62 71 GLU A N 1
ATOM 548 C CA . GLU A 1 71 ? -1.692 4.333 -5.428 1.00 96.62 71 GLU A CA 1
ATOM 549 C C . GLU A 1 71 ? -2.226 3.402 -4.332 1.00 96.62 71 GLU A C 1
ATOM 551 O O . GLU A 1 71 ? -3.011 3.839 -3.482 1.00 96.62 71 GLU A O 1
ATOM 556 N N . ALA A 1 72 ? -1.734 2.158 -4.283 1.00 97.06 72 ALA A N 1
ATOM 557 C CA . ALA A 1 72 ? -2.161 1.197 -3.272 1.00 97.06 72 ALA A CA 1
ATOM 558 C C . ALA A 1 72 ? -1.745 1.636 -1.861 1.00 97.06 72 ALA A C 1
ATOM 560 O O . ALA A 1 72 ? -2.520 1.473 -0.918 1.00 97.06 72 ALA A O 1
ATOM 561 N N . MET A 1 73 ? -0.569 2.260 -1.709 1.00 97.12 73 MET A N 1
ATOM 562 C CA . MET A 1 73 ? -0.113 2.824 -0.433 1.00 97.12 73 MET A CA 1
ATOM 563 C C . MET A 1 73 ? -0.994 3.982 0.043 1.00 97.12 73 MET A C 1
ATOM 565 O O . MET A 1 73 ? -1.343 4.051 1.223 1.00 97.12 73 MET A O 1
ATOM 569 N N . VAL A 1 74 ? -1.391 4.894 -0.850 1.00 97.62 74 VAL A N 1
ATOM 570 C CA . VAL A 1 74 ? -2.316 5.985 -0.505 1.00 97.62 74 VAL A CA 1
ATOM 571 C C . VAL A 1 74 ? -3.637 5.415 -0.011 1.00 97.62 74 VAL A C 1
ATOM 573 O O . VAL A 1 74 ? -4.158 5.874 1.011 1.00 97.62 74 VAL A O 1
ATOM 576 N N . GLU A 1 75 ? -4.182 4.423 -0.712 1.00 97.75 75 GLU A N 1
ATOM 577 C CA . GLU A 1 75 ? -5.445 3.806 -0.333 1.00 97.75 75 GLU A CA 1
ATOM 578 C C . GLU A 1 75 ? -5.340 3.051 0.998 1.00 97.75 75 GLU A C 1
ATOM 580 O O . GLU A 1 75 ? -6.145 3.302 1.903 1.00 97.75 75 GLU A O 1
ATOM 585 N N . SER A 1 76 ? -4.336 2.180 1.148 1.00 97.56 76 SER A N 1
ATOM 586 C CA . SER A 1 76 ? -4.164 1.353 2.343 1.00 97.56 76 SER A CA 1
ATOM 587 C C . SER A 1 76 ? -3.962 2.214 3.585 1.00 97.56 76 SER A C 1
ATOM 589 O O . SER A 1 76 ? -4.664 2.027 4.577 1.00 97.56 76 SER A O 1
ATOM 591 N N . LEU A 1 77 ? -3.089 3.226 3.514 1.00 97.69 77 LEU A N 1
ATOM 592 C CA . LEU A 1 77 ? -2.824 4.135 4.631 1.00 97.69 77 LEU A CA 1
ATOM 593 C C . LEU A 1 77 ? -4.038 5.012 4.956 1.00 97.69 77 LEU A C 1
ATOM 595 O O . LEU A 1 77 ? -4.290 5.307 6.125 1.00 97.69 77 LEU A O 1
ATOM 599 N N . THR A 1 78 ? -4.822 5.420 3.953 1.00 97.62 78 THR A N 1
ATOM 600 C CA . THR A 1 78 ? -6.052 6.196 4.178 1.00 97.62 78 THR A CA 1
ATOM 601 C C . THR A 1 78 ? -7.120 5.352 4.876 1.00 97.62 78 THR A C 1
ATOM 603 O O . THR A 1 78 ? -7.742 5.823 5.830 1.00 97.62 78 THR A O 1
ATOM 606 N N . LYS A 1 79 ? -7.337 4.108 4.429 1.00 97.50 79 LYS A N 1
ATOM 607 C CA . LYS A 1 79 ? -8.289 3.174 5.050 1.00 97.50 79 LYS A CA 1
ATOM 608 C C . LYS A 1 79 ? -7.843 2.793 6.466 1.00 97.50 79 LYS A C 1
ATOM 610 O O . LYS A 1 79 ? -8.637 2.926 7.396 1.00 97.50 79 LYS A O 1
ATOM 615 N N . ALA A 1 80 ? -6.569 2.446 6.651 1.00 97.19 80 ALA A N 1
ATOM 616 C CA . ALA A 1 80 ? -5.997 2.158 7.964 1.00 97.19 80 ALA A CA 1
ATOM 617 C C . ALA A 1 80 ? -6.112 3.352 8.919 1.00 97.19 80 ALA A C 1
ATOM 619 O O . ALA A 1 80 ? -6.563 3.184 10.045 1.00 97.19 80 ALA A O 1
ATOM 620 N N . SER A 1 81 ? -5.826 4.573 8.447 1.00 97.00 81 SER A N 1
ATOM 621 C CA . SER A 1 81 ? -5.985 5.798 9.243 1.00 97.00 81 SER A CA 1
ATOM 622 C C . SER A 1 81 ? -7.401 5.966 9.794 1.00 97.00 81 SER A C 1
ATOM 624 O O . SER A 1 81 ? -7.565 6.380 10.937 1.00 97.00 81 SER A O 1
ATOM 626 N N . LYS A 1 82 ? -8.432 5.680 8.988 1.00 96.56 82 LYS A N 1
ATOM 627 C CA . LYS A 1 82 ? -9.833 5.794 9.423 1.00 96.56 82 LYS A CA 1
ATOM 628 C C . LYS A 1 82 ? -10.164 4.760 10.496 1.00 96.56 82 LYS A C 1
ATOM 630 O O . LYS A 1 82 ? -10.766 5.111 11.505 1.00 96.56 82 LYS A O 1
ATOM 635 N N . ILE A 1 83 ? -9.741 3.515 10.284 1.00 96.06 83 ILE A N 1
ATOM 636 C CA . ILE A 1 83 ? -9.967 2.413 11.223 1.00 96.06 83 ILE A CA 1
ATOM 637 C C . ILE A 1 83 ? -9.252 2.683 12.550 1.00 96.06 83 ILE A C 1
ATOM 639 O O . ILE A 1 83 ? -9.876 2.595 13.601 1.00 96.06 83 ILE A O 1
ATOM 643 N N . MET A 1 84 ? -7.977 3.067 12.509 1.00 95.38 84 MET A N 1
ATOM 644 C CA . MET A 1 84 ? -7.173 3.342 13.702 1.00 95.38 84 MET A CA 1
ATOM 645 C C . MET A 1 84 ? -7.757 4.487 14.536 1.00 95.38 84 MET A C 1
ATOM 647 O O . MET A 1 84 ? -7.970 4.302 15.730 1.00 95.38 84 MET A O 1
ATOM 651 N N . ARG A 1 85 ? -8.150 5.609 13.909 1.00 95.06 85 ARG A N 1
ATOM 652 C CA . ARG A 1 85 ? -8.825 6.710 14.628 1.00 95.06 85 ARG A CA 1
ATOM 653 C C . ARG A 1 85 ? -10.139 6.272 15.260 1.00 95.06 85 ARG A C 1
ATOM 655 O O . ARG A 1 85 ? -10.432 6.644 16.387 1.00 95.06 85 ARG A O 1
ATOM 662 N N . HIS A 1 86 ? -10.925 5.464 14.548 1.00 94.50 86 HIS A N 1
ATOM 663 C CA . HIS A 1 86 ? -12.175 4.930 15.088 1.00 94.50 86 HIS A CA 1
ATOM 664 C C . HIS A 1 86 ? -11.952 4.021 16.311 1.00 94.50 86 HIS A C 1
ATOM 666 O O . HIS A 1 86 ? -12.836 3.914 17.151 1.00 94.50 86 HIS A O 1
ATOM 672 N N . ASN A 1 87 ? -10.767 3.416 16.440 1.00 92.62 87 ASN A N 1
ATOM 673 C CA . ASN A 1 87 ? -10.368 2.593 17.585 1.00 92.62 87 ASN A CA 1
ATOM 674 C C . ASN A 1 87 ? -9.478 3.360 18.590 1.00 92.62 87 ASN A C 1
ATOM 676 O O . ASN A 1 87 ? -8.792 2.740 19.398 1.00 92.62 87 ASN A O 1
ATOM 680 N N . GLY A 1 88 ? -9.473 4.698 18.546 1.00 92.56 88 GLY A N 1
ATOM 681 C CA . GLY A 1 88 ? -8.790 5.543 19.532 1.00 92.56 88 GLY A CA 1
ATOM 682 C C . GLY A 1 88 ? -7.294 5.784 19.291 1.00 92.56 88 GLY A C 1
ATOM 683 O O . GLY A 1 88 ? -6.654 6.429 20.117 1.00 92.56 88 GLY A O 1
ATOM 684 N N . ASP A 1 89 ? -6.721 5.319 18.176 1.00 93.25 89 ASP A N 1
ATOM 685 C CA . ASP A 1 89 ? -5.339 5.637 17.796 1.00 93.25 89 ASP A CA 1
ATOM 686 C C . ASP A 1 89 ? -5.299 6.882 16.896 1.00 93.25 89 ASP A C 1
ATOM 688 O O . ASP A 1 89 ? -5.535 6.822 15.686 1.00 93.25 89 ASP A O 1
ATOM 692 N N . ASP A 1 90 ? -4.980 8.028 17.499 1.00 92.44 90 ASP A N 1
ATOM 693 C CA . ASP A 1 90 ? -4.827 9.309 16.804 1.00 92.44 90 ASP A CA 1
ATOM 694 C C . ASP A 1 90 ? -3.384 9.639 16.408 1.00 92.44 90 ASP A C 1
ATOM 696 O O . ASP A 1 90 ? -3.162 10.552 15.602 1.00 92.44 90 ASP A O 1
ATOM 700 N N . VAL A 1 91 ? -2.400 8.929 16.963 1.00 93.38 91 VAL A N 1
ATOM 701 C CA . VAL A 1 91 ? -0.974 9.213 16.756 1.00 93.38 91 VAL A CA 1
ATOM 702 C C . VAL A 1 91 ? -0.491 8.553 15.471 1.00 93.38 91 VAL A C 1
ATOM 704 O O . VAL A 1 91 ? 0.030 9.242 14.589 1.00 93.38 91 VAL A O 1
ATOM 707 N N . THR A 1 92 ? -0.743 7.256 15.289 1.00 93.81 92 THR A N 1
ATOM 708 C CA . THR A 1 92 ? -0.303 6.514 14.097 1.00 93.81 92 THR A CA 1
ATOM 709 C C . THR A 1 92 ? -0.844 7.132 12.800 1.00 93.81 92 THR A C 1
ATOM 711 O O . THR A 1 92 ? -0.066 7.407 11.878 1.00 93.81 92 THR A O 1
ATOM 714 N N . PRO A 1 93 ? -2.137 7.509 12.714 1.00 94.25 93 PRO A N 1
ATOM 715 C CA . PRO A 1 93 ? -2.686 8.154 11.524 1.00 94.25 93 PRO A CA 1
ATOM 716 C C . PRO A 1 93 ? -2.148 9.559 11.245 1.00 94.25 93 PRO A C 1
ATOM 718 O O . PRO A 1 93 ? -2.451 10.102 10.180 1.00 94.25 93 PRO A O 1
ATOM 721 N N . ARG A 1 94 ? -1.428 10.206 12.176 1.00 93.50 94 ARG A N 1
ATOM 722 C CA . ARG A 1 94 ? -0.703 11.461 11.899 1.00 93.50 94 ARG A CA 1
ATOM 723 C C . ARG A 1 94 ? 0.590 11.175 11.148 1.00 93.50 94 ARG A C 1
ATOM 725 O O . ARG A 1 94 ? 0.852 11.863 10.166 1.00 93.50 94 ARG A O 1
ATOM 732 N N . HIS A 1 95 ? 1.321 10.128 11.529 1.00 92.31 95 HIS A N 1
ATOM 733 C CA . HIS A 1 95 ? 2.534 9.701 10.826 1.00 92.31 95 HIS A CA 1
ATOM 734 C C . HIS A 1 95 ? 2.247 9.295 9.377 1.00 92.31 95 HIS A C 1
ATOM 736 O O . HIS A 1 95 ? 3.002 9.642 8.472 1.00 92.31 95 HIS A O 1
ATOM 742 N N . PHE A 1 96 ? 1.097 8.666 9.120 1.00 95.12 96 PHE A N 1
ATOM 743 C CA . PHE A 1 96 ? 0.694 8.309 7.757 1.00 95.12 96 PHE A CA 1
ATOM 744 C C . PHE A 1 96 ? 0.415 9.513 6.849 1.00 95.12 96 PHE A C 1
ATOM 746 O O . PHE A 1 96 ? 0.519 9.381 5.630 1.00 95.12 96 PHE A O 1
ATOM 753 N N . ARG A 1 97 ? 0.067 10.691 7.396 1.00 94.38 97 ARG A N 1
ATOM 754 C CA . ARG A 1 97 ? -0.317 11.860 6.578 1.00 94.38 97 ARG A CA 1
ATOM 755 C C . ARG A 1 97 ? 0.802 12.302 5.649 1.00 94.38 97 ARG A C 1
ATOM 757 O O . ARG A 1 97 ? 0.517 12.634 4.500 1.00 94.38 97 ARG A O 1
ATOM 764 N N . GLU A 1 98 ? 2.039 12.299 6.132 1.00 93.38 98 GLU A N 1
ATOM 765 C CA . GLU A 1 98 ? 3.178 12.757 5.339 1.00 93.38 98 GLU A CA 1
ATOM 766 C C . GLU A 1 98 ? 3.501 11.775 4.209 1.00 93.38 98 GLU A C 1
ATOM 768 O O . GLU A 1 98 ? 3.655 12.188 3.060 1.00 93.38 98 GLU A O 1
ATOM 773 N N . SER A 1 99 ? 3.471 10.469 4.490 1.00 94.62 99 SER A N 1
ATOM 774 C CA . SER A 1 99 ? 3.618 9.435 3.459 1.00 94.62 99 SER A CA 1
ATOM 775 C C . SER A 1 99 ? 2.518 9.539 2.401 1.00 94.62 99 SER A C 1
ATOM 777 O O . SER A 1 99 ? 2.811 9.585 1.210 1.00 94.62 99 SER A O 1
ATOM 779 N N . ILE A 1 100 ? 1.251 9.680 2.814 1.00 96.94 100 ILE A N 1
ATOM 780 C CA . ILE A 1 100 ? 0.121 9.872 1.890 1.00 96.94 100 ILE A CA 1
ATOM 781 C C . ILE A 1 100 ? 0.324 11.125 1.029 1.00 96.94 100 ILE A C 1
ATOM 783 O O . ILE A 1 100 ? 0.057 11.096 -0.174 1.00 96.94 100 ILE A O 1
ATOM 787 N N . ARG A 1 101 ? 0.774 12.236 1.625 1.00 96.88 101 ARG A N 1
ATOM 788 C CA . ARG A 1 101 ? 1.023 13.488 0.901 1.00 96.88 101 ARG A CA 1
ATOM 789 C C . ARG A 1 101 ? 2.110 13.307 -0.155 1.00 96.88 101 ARG A C 1
ATOM 791 O O . ARG A 1 101 ? 1.902 13.732 -1.290 1.00 96.88 101 ARG A O 1
ATOM 798 N N . ARG A 1 102 ? 3.222 12.664 0.209 1.00 95.81 102 ARG A N 1
ATOM 799 C CA . ARG A 1 102 ? 4.336 12.369 -0.697 1.00 95.81 102 ARG A CA 1
ATOM 800 C C . ARG A 1 102 ? 3.886 11.498 -1.865 1.00 95.81 102 ARG A C 1
ATOM 802 O O . ARG A 1 102 ? 3.984 11.932 -3.004 1.00 95.81 102 ARG A O 1
ATOM 809 N N . TYR A 1 103 ? 3.252 10.362 -1.586 1.00 95.06 103 TYR A N 1
ATOM 810 C CA . TYR A 1 103 ? 2.772 9.455 -2.631 1.00 95.06 103 TYR A CA 1
ATOM 811 C C . TYR A 1 103 ? 1.770 10.121 -3.579 1.00 95.06 103 TYR A C 1
ATOM 813 O O . TYR A 1 103 ? 1.853 9.948 -4.790 1.00 95.06 103 TYR A O 1
ATOM 821 N N . ARG A 1 104 ? 0.851 10.949 -3.065 1.00 95.56 104 ARG A N 1
ATOM 822 C CA . ARG A 1 104 ? -0.076 11.718 -3.915 1.00 95.56 104 ARG A CA 1
ATOM 823 C C . ARG A 1 104 ? 0.631 12.717 -4.824 1.00 95.56 104 ARG A C 1
ATOM 825 O O . ARG A 1 104 ? 0.137 12.968 -5.923 1.00 95.56 104 ARG A O 1
ATOM 832 N N . LYS A 1 105 ? 1.720 13.328 -4.353 1.00 94.62 105 LYS A N 1
ATOM 833 C CA . LYS A 1 105 ? 2.542 14.217 -5.173 1.00 94.62 105 LYS A CA 1
ATOM 834 C C . LYS A 1 105 ? 3.222 13.412 -6.280 1.00 94.62 105 LYS A C 1
ATOM 836 O O . LYS A 1 105 ? 3.038 13.744 -7.441 1.00 94.62 105 LYS A O 1
ATOM 841 N N . ASP A 1 106 ? 3.863 12.303 -5.934 1.00 91.69 106 ASP A N 1
ATOM 842 C CA . ASP A 1 106 ? 4.575 11.462 -6.899 1.00 91.69 106 ASP A CA 1
ATOM 843 C C . ASP A 1 106 ? 3.637 10.910 -7.987 1.00 91.69 106 ASP A C 1
ATOM 845 O O . ASP A 1 106 ? 3.959 10.976 -9.169 1.00 91.69 106 ASP A O 1
ATOM 849 N N . ILE A 1 107 ? 2.433 10.448 -7.619 1.00 92.31 107 ILE A N 1
ATOM 850 C CA . ILE A 1 107 ? 1.405 10.004 -8.584 1.00 92.31 107 ILE A CA 1
ATOM 851 C C . ILE A 1 107 ? 1.026 11.141 -9.541 1.00 92.31 107 ILE A C 1
ATOM 853 O O . ILE A 1 107 ? 0.843 10.928 -10.740 1.00 92.31 107 ILE A O 1
ATOM 857 N N . ARG A 1 108 ? 0.870 12.363 -9.019 1.00 91.50 108 ARG A N 1
ATOM 858 C CA . ARG A 1 108 ? 0.533 13.534 -9.836 1.00 91.50 108 ARG A CA 1
ATOM 859 C C . ARG A 1 108 ? 1.661 13.855 -10.809 1.00 91.50 108 ARG A C 1
ATOM 861 O O . ARG A 1 108 ? 1.383 14.043 -11.989 1.00 91.50 108 ARG A O 1
ATOM 868 N N . ASP A 1 109 ? 2.894 13.876 -10.325 1.00 88.88 109 ASP A N 1
ATOM 869 C CA . ASP A 1 109 ? 4.070 14.215 -11.121 1.00 88.88 109 ASP A CA 1
ATOM 870 C C . ASP A 1 109 ? 4.287 13.168 -12.233 1.00 88.88 109 ASP A C 1
ATOM 872 O O . ASP A 1 109 ? 4.485 13.536 -13.388 1.00 88.88 109 ASP A O 1
ATOM 876 N N . GLN A 1 110 ? 4.094 11.874 -11.942 1.00 83.56 110 GLN A N 1
ATOM 877 C CA . GLN A 1 110 ? 4.124 10.793 -12.942 1.00 83.56 110 GLN A CA 1
ATOM 878 C C . GLN A 1 110 ? 3.045 10.931 -14.026 1.00 83.56 110 GLN A C 1
ATOM 880 O O . GLN A 1 110 ? 3.272 10.600 -15.189 1.00 83.56 110 GLN A O 1
ATOM 885 N N . ARG A 1 111 ? 1.847 11.411 -13.674 1.00 81.81 111 ARG A N 1
ATOM 886 C CA . ARG A 1 111 ? 0.773 11.641 -14.656 1.00 81.81 111 ARG A CA 1
ATOM 887 C C . ARG A 1 111 ? 1.059 12.832 -15.566 1.00 81.81 111 ARG A C 1
ATOM 889 O O . ARG A 1 111 ? 0.575 12.842 -16.693 1.00 81.81 111 ARG A O 1
ATOM 896 N N . LEU A 1 112 ? 1.812 13.822 -15.087 1.00 74.00 112 LEU A N 1
ATOM 897 C CA . LEU A 1 112 ? 2.187 15.010 -15.859 1.00 74.00 112 LEU A CA 1
ATOM 898 C C . LEU A 1 112 ? 3.349 14.749 -16.824 1.00 74.00 112 LEU A C 1
ATOM 900 O O . LEU A 1 112 ? 3.436 15.419 -17.848 1.00 74.00 112 LEU A O 1
ATOM 904 N N . THR A 1 113 ? 4.222 13.787 -16.520 1.00 66.00 113 THR A N 1
ATOM 905 C CA . THR A 1 113 ? 5.377 13.432 -17.362 1.00 66.00 113 THR A CA 1
ATOM 906 C C . THR A 1 113 ? 5.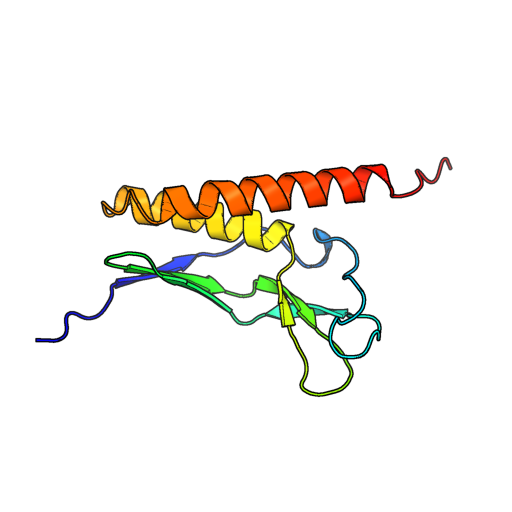065 12.391 -18.434 1.00 66.00 113 THR A C 1
ATOM 908 O O . THR A 1 113 ? 5.877 12.187 -19.335 1.00 66.00 113 THR A O 1
ATOM 911 N N . ARG A 1 114 ? 3.892 11.744 -18.389 1.00 60.56 114 ARG A N 1
ATOM 912 C CA . ARG A 1 114 ? 3.453 10.852 -19.469 1.00 60.56 114 ARG A CA 1
ATOM 913 C C . ARG A 1 114 ? 3.164 11.678 -20.728 1.00 60.56 114 ARG A C 1
ATOM 915 O O . ARG A 1 114 ? 2.333 12.589 -20.654 1.00 60.56 114 ARG A O 1
ATOM 922 N N . PRO A 1 115 ? 3.801 11.383 -21.880 1.00 53.31 115 PRO A N 1
ATOM 923 C CA . PRO A 1 115 ? 3.474 12.063 -23.122 1.00 53.31 115 PRO A CA 1
ATOM 924 C C . PRO A 1 115 ? 1.983 11.868 -23.391 1.00 53.31 115 PRO A C 1
ATOM 926 O O . PRO A 1 115 ? 1.478 10.744 -23.420 1.00 53.31 115 PRO A O 1
ATOM 929 N N . ARG A 1 116 ? 1.257 12.978 -23.551 1.00 51.75 116 ARG A N 1
ATOM 930 C CA . ARG A 1 116 ? -0.077 12.924 -24.139 1.00 51.75 116 ARG A CA 1
ATOM 931 C C . ARG A 1 116 ? 0.143 12.443 -25.564 1.00 51.75 116 ARG A C 1
ATOM 933 O O . ARG A 1 116 ? 0.639 13.211 -26.380 1.00 51.75 116 ARG A O 1
ATOM 940 N N . ASN A 1 117 ? -0.183 11.185 -25.845 1.00 45.66 117 ASN A N 1
ATOM 941 C CA . ASN A 1 117 ? -0.406 10.761 -27.218 1.00 45.66 117 ASN A CA 1
ATOM 942 C C . ASN A 1 117 ? -1.573 11.609 -27.730 1.00 45.66 117 ASN A C 1
ATOM 944 O O . ASN A 1 117 ? -2.735 11.326 -27.441 1.00 45.66 117 ASN A O 1
ATOM 948 N N . ILE A 1 118 ? -1.236 12.722 -28.377 1.00 43.50 118 ILE A N 1
ATOM 949 C CA . ILE A 1 118 ? -2.142 13.460 -29.240 1.00 43.50 118 ILE A CA 1
ATOM 950 C C . ILE A 1 118 ? -2.277 12.546 -30.457 1.00 43.50 118 ILE A C 1
ATOM 952 O O . ILE A 1 118 ? -1.355 12.464 -31.267 1.00 43.50 118 ILE A O 1
ATOM 956 N N . LEU A 1 119 ? -3.348 11.750 -30.459 1.00 40.00 119 LEU A N 1
ATOM 957 C CA . LEU A 1 119 ? -3.843 11.077 -31.657 1.00 40.00 119 LEU A CA 1
ATOM 958 C C . LEU A 1 119 ? -4.357 12.128 -32.643 1.00 40.00 119 LEU A C 1
ATOM 960 O O . LEU A 1 119 ? -4.963 13.117 -32.164 1.00 40.00 119 LEU A O 1
#

Foldseek 3Di:
DPDPQAEAEDEDPDDLVNFDFDAQDPVPRHGWDWFQDQWDWQDFDRHIYIYGRATWTWDPDDPTDIGGTLRSLLRSLVVVLVVCVVVPGPPSNVVSVVSNVVSVVVVVVVVVPPDPPPD

Sequence (119 aa):
MTEALLVREITLNTRLEDISDGPPCMACGYPTEKFLAPEHLMTGQNMQVRALNVASYRCNRGDGEVYRSHEAMVESLTKASKIMRHNGDDVTPRHFRESIRRYRKDIRDQRLTRPRNIL